Protein AF-A0A5N5SYS6-F1 (afdb_monomer_lite)

InterPro domains:
  IPR055088 Fibulin, C-terminal Ig-like domain [PF22914] (8-76)

Structure (mmCIF, N/CA/C/O backbone):
data_AF-A0A5N5SYS6-F1
#
_entry.id   AF-A0A5N5SYS6-F1
#
loop_
_atom_site.group_PDB
_atom_site.id
_atom_site.type_symbol
_atom_site.label_atom_id
_atom_site.label_alt_id
_atom_site.label_comp_id
_atom_site.label_asym_id
_atom_site.label_entity_id
_atom_site.label_seq_id
_atom_site.pdbx_PDB_ins_code
_atom_site.Cartn_x
_atom_site.Cartn_y
_atom_site.Cartn_z
_atom_site.occupancy
_atom_site.B_iso_or_equiv
_atom_site.auth_seq_id
_atom_site.auth_comp_id
_atom_site.auth_asym_id
_atom_site.auth_atom_id
_atom_site.pdbx_PDB_model_num
ATOM 1 N N . THR A 1 1 ? 3.957 12.646 -46.310 1.00 36.06 1 THR A N 1
ATOM 2 C CA . THR A 1 1 ? 4.705 11.416 -45.975 1.00 36.06 1 THR A CA 1
ATOM 3 C C . THR A 1 1 ? 3.994 10.748 -44.817 1.00 36.06 1 THR A C 1
ATOM 5 O O . THR A 1 1 ? 4.017 11.293 -43.724 1.00 36.06 1 THR A O 1
ATOM 8 N N . ALA A 1 2 ? 3.237 9.678 -45.066 1.00 32.97 2 ALA A N 1
ATOM 9 C CA . ALA A 1 2 ? 2.444 9.011 -44.031 1.00 32.97 2 ALA A CA 1
ATOM 10 C C . ALA A 1 2 ? 3.311 7.975 -43.301 1.00 32.97 2 ALA A C 1
ATOM 12 O O . ALA A 1 2 ? 3.909 7.109 -43.938 1.00 32.97 2 ALA A O 1
ATOM 13 N N . LEU A 1 3 ? 3.407 8.089 -41.975 1.00 26.52 3 LEU A N 1
ATOM 14 C CA . LEU A 1 3 ? 4.164 7.163 -41.139 1.00 26.52 3 LEU A CA 1
ATOM 15 C C . LEU A 1 3 ? 3.250 5.985 -40.766 1.00 26.52 3 LEU A C 1
ATOM 17 O O . LEU A 1 3 ? 2.348 6.122 -39.943 1.00 26.52 3 LEU A O 1
ATOM 21 N N . HIS A 1 4 ? 3.456 4.835 -41.406 1.00 27.98 4 HIS A N 1
ATOM 22 C CA . HIS A 1 4 ? 2.745 3.597 -41.087 1.00 27.98 4 HIS A CA 1
ATOM 23 C C . HIS A 1 4 ? 3.383 2.933 -39.862 1.00 27.98 4 HIS A C 1
ATOM 25 O O . HIS A 1 4 ? 4.514 2.452 -39.930 1.00 27.98 4 HIS A O 1
ATOM 31 N N . ILE A 1 5 ? 2.657 2.871 -38.744 1.00 35.94 5 ILE A N 1
ATOM 32 C CA . ILE A 1 5 ? 3.052 2.059 -37.587 1.00 35.94 5 ILE A CA 1
ATOM 33 C C . ILE A 1 5 ? 2.481 0.655 -37.793 1.00 35.94 5 ILE A C 1
ATOM 35 O O . ILE A 1 5 ? 1.276 0.433 -37.704 1.00 35.94 5 ILE A O 1
ATOM 39 N N . VAL A 1 6 ? 3.362 -0.296 -38.097 1.00 40.22 6 VAL A N 1
ATOM 40 C CA . VAL A 1 6 ? 3.023 -1.714 -38.247 1.00 40.22 6 VAL A CA 1
ATOM 41 C C . VAL A 1 6 ? 2.887 -2.325 -36.851 1.00 40.22 6 VAL A C 1
ATOM 43 O O . VAL A 1 6 ? 3.870 -2.410 -36.112 1.00 40.22 6 VAL A O 1
ATOM 46 N N . SER A 1 7 ? 1.681 -2.749 -36.464 1.00 37.22 7 SER A N 1
ATOM 47 C CA . SER A 1 7 ? 1.472 -3.467 -35.205 1.00 37.22 7 SER A CA 1
ATOM 48 C C . SER A 1 7 ? 2.018 -4.896 -35.326 1.00 37.22 7 SER A C 1
ATOM 50 O O . SER A 1 7 ? 1.539 -5.719 -36.104 1.00 37.22 7 SER A O 1
ATOM 52 N N . ARG A 1 8 ? 3.071 -5.205 -34.563 1.00 40.78 8 ARG A N 1
ATOM 53 C CA . ARG A 1 8 ? 3.573 -6.575 -34.396 1.00 40.78 8 ARG A CA 1
ATOM 54 C C . ARG A 1 8 ? 3.025 -7.162 -33.095 1.00 40.78 8 ARG A C 1
ATOM 56 O O . ARG A 1 8 ? 3.566 -6.893 -32.030 1.00 40.78 8 ARG A O 1
ATOM 63 N N . GLY A 1 9 ? 1.989 -7.994 -33.214 1.00 45.06 9 GLY A N 1
ATOM 64 C CA . GLY A 1 9 ? 1.559 -8.956 -32.190 1.00 45.06 9 GLY A CA 1
ATOM 65 C C . GLY A 1 9 ? 0.915 -8.374 -30.920 1.00 45.06 9 GLY A C 1
ATOM 66 O O . GLY A 1 9 ? 0.906 -7.159 -30.715 1.00 45.06 9 GLY A O 1
ATOM 67 N N . PRO A 1 10 ? 0.339 -9.235 -30.056 1.00 45.81 10 PRO A N 1
ATOM 68 C CA . PRO A 1 10 ? -0.296 -8.795 -28.824 1.00 45.81 10 PRO A CA 1
ATOM 69 C C . PRO A 1 10 ? 0.781 -8.211 -27.910 1.00 45.81 10 PRO A C 1
ATOM 71 O O . PRO A 1 10 ? 1.629 -8.938 -27.392 1.00 45.81 10 PRO A O 1
ATOM 74 N N . TRP A 1 11 ? 0.750 -6.892 -27.727 1.00 50.34 11 TRP A N 1
ATOM 75 C CA . TRP A 1 11 ? 1.582 -6.166 -26.773 1.00 50.34 11 TRP A CA 1
ATOM 76 C C . TRP A 1 11 ? 1.314 -6.692 -25.356 1.00 50.34 11 TRP A C 1
ATOM 78 O O . TRP A 1 11 ? 0.467 -6.178 -24.621 1.00 50.34 11 TRP A O 1
ATOM 88 N N . LYS A 1 12 ? 2.036 -7.740 -24.947 1.00 54.59 12 LYS A N 1
ATOM 89 C CA . LYS A 1 12 ? 2.210 -8.033 -23.529 1.00 54.59 12 LYS A CA 1
ATOM 90 C C . LYS A 1 12 ? 3.093 -6.912 -22.981 1.00 54.59 12 LYS A C 1
ATOM 92 O O . LYS A 1 12 ? 4.188 -6.717 -23.503 1.00 54.59 12 LYS A O 1
ATOM 97 N N . PRO A 1 13 ? 2.628 -6.148 -21.983 1.00 55.84 13 PRO A N 1
ATOM 98 C CA . PRO A 1 13 ? 3.451 -5.114 -21.375 1.00 55.84 13 PRO A CA 1
ATOM 99 C C . PRO A 1 13 ? 4.722 -5.788 -20.845 1.00 55.84 13 PRO A C 1
ATOM 101 O O . PRO A 1 13 ? 4.638 -6.695 -20.021 1.00 55.84 13 PRO A O 1
ATOM 104 N N . SER A 1 14 ? 5.892 -5.382 -21.336 1.00 68.44 14 SER A N 1
ATOM 105 C CA . SER A 1 14 ? 7.196 -5.913 -20.915 1.00 68.44 14 SER A CA 1
ATOM 106 C C . SER A 1 14 ? 7.646 -5.348 -19.568 1.00 68.44 14 SER A C 1
ATOM 108 O O . SER A 1 14 ? 8.839 -5.330 -19.276 1.00 68.44 14 SER A O 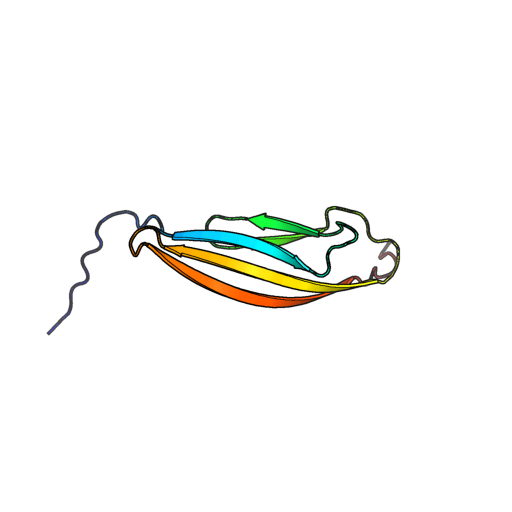1
ATOM 110 N N . TYR A 1 15 ? 6.714 -4.855 -18.754 1.00 67.12 15 TYR A N 1
ATOM 111 C CA . TYR A 1 15 ? 6.998 -4.263 -17.461 1.00 67.12 15 TYR A CA 1
ATOM 112 C C . TYR A 1 15 ? 6.194 -4.954 -16.363 1.00 67.12 15 TYR A C 1
ATOM 114 O O . TYR A 1 15 ? 5.047 -5.353 -16.568 1.00 67.12 15 TYR A O 1
ATOM 122 N N . SER A 1 16 ? 6.805 -5.093 -15.192 1.00 73.94 16 SER A N 1
ATOM 123 C CA . SER A 1 16 ? 6.129 -5.517 -13.970 1.00 73.94 16 SER A CA 1
ATOM 124 C C . SER A 1 16 ? 6.066 -4.364 -12.984 1.00 73.94 16 SER A C 1
ATOM 126 O O . SER A 1 16 ? 6.903 -3.463 -12.994 1.00 73.94 16 SER A O 1
ATOM 128 N N . VAL A 1 17 ? 5.038 -4.380 -12.144 1.00 74.38 17 VAL A N 1
ATOM 129 C CA . VAL A 1 17 ? 4.780 -3.317 -11.182 1.00 74.38 17 VAL A CA 1
ATOM 130 C C . VAL A 1 17 ? 4.780 -3.915 -9.780 1.00 74.38 17 VAL A C 1
ATOM 132 O O . VAL A 1 17 ? 4.078 -4.895 -9.517 1.00 74.38 17 VAL A O 1
ATOM 135 N N . ARG A 1 18 ? 5.574 -3.354 -8.866 1.00 78.62 18 ARG A N 1
ATOM 136 C CA . ARG A 1 18 ? 5.572 -3.731 -7.447 1.00 78.62 18 ARG A CA 1
ATOM 137 C C . ARG A 1 18 ? 5.085 -2.557 -6.619 1.00 78.62 18 ARG A C 1
ATOM 139 O O . ARG A 1 18 ? 5.663 -1.483 -6.673 1.00 78.62 18 ARG A O 1
ATOM 146 N N . PHE A 1 19 ? 4.051 -2.807 -5.824 1.00 83.31 19 PHE A N 1
ATOM 147 C CA . PHE A 1 19 ? 3.537 -1.849 -4.853 1.00 83.31 19 PHE A CA 1
ATOM 148 C C . PHE A 1 19 ? 3.866 -2.307 -3.437 1.00 83.31 19 PHE A C 1
ATOM 150 O O . PHE A 1 19 ? 3.673 -3.487 -3.111 1.00 83.31 19 PHE A O 1
ATOM 157 N N . ARG A 1 20 ? 4.346 -1.394 -2.597 1.00 86.75 20 ARG A N 1
ATOM 158 C CA . ARG A 1 20 ? 4.661 -1.645 -1.186 1.00 86.75 20 ARG A CA 1
ATOM 159 C C . ARG A 1 20 ? 4.207 -0.471 -0.328 1.00 86.75 20 ARG A C 1
ATOM 161 O O . ARG A 1 20 ? 4.233 0.669 -0.784 1.00 86.75 20 ARG A O 1
ATOM 168 N N . ILE A 1 21 ? 3.807 -0.769 0.904 1.00 89.12 21 ILE A N 1
ATOM 169 C CA . ILE A 1 21 ? 3.628 0.237 1.950 1.00 89.12 21 ILE A CA 1
ATOM 170 C C . ILE A 1 21 ? 4.938 0.263 2.731 1.00 89.12 21 ILE A C 1
ATOM 172 O O . ILE A 1 21 ? 5.314 -0.749 3.314 1.00 89.12 21 ILE A O 1
ATOM 176 N N . GLU A 1 22 ? 5.650 1.381 2.686 1.00 89.44 22 GLU A N 1
ATOM 177 C CA . GLU A 1 22 ? 6.934 1.542 3.378 1.00 89.44 22 GLU A CA 1
ATOM 178 C C . GLU A 1 22 ? 6.725 1.999 4.829 1.00 89.44 22 GLU A C 1
ATOM 180 O O . GLU A 1 22 ? 7.467 1.587 5.714 1.00 89.44 22 GLU A O 1
ATOM 185 N N . GLN A 1 23 ? 5.725 2.856 5.078 1.00 90.19 23 GLN A N 1
ATOM 186 C CA . GLN A 1 23 ? 5.455 3.470 6.388 1.00 90.19 23 GLN A CA 1
ATOM 187 C C . GLN A 1 23 ? 3.958 3.756 6.578 1.00 90.19 23 GLN A C 1
ATOM 189 O O . GLN A 1 23 ? 3.220 3.839 5.591 1.00 90.19 23 GLN A O 1
ATOM 194 N N . GLY A 1 24 ? 3.522 3.937 7.829 1.00 86.50 24 GLY A N 1
ATOM 195 C CA . GLY A 1 24 ? 2.159 4.343 8.192 1.00 86.50 24 GLY A CA 1
ATOM 196 C C . GLY A 1 24 ? 1.170 3.194 8.380 1.00 86.50 24 GLY A C 1
ATOM 197 O O . GLY A 1 24 ? -0.018 3.423 8.599 1.00 86.50 24 GLY A O 1
ATOM 198 N N . ASN A 1 25 ? 1.638 1.951 8.253 1.00 91.25 25 ASN A N 1
ATOM 199 C CA . ASN A 1 25 ? 0.831 0.739 8.392 1.00 91.25 25 ASN A CA 1
ATOM 200 C C . ASN A 1 25 ? 1.320 -0.144 9.550 1.00 91.25 25 ASN A C 1
ATOM 202 O O . ASN A 1 25 ? 1.317 -1.371 9.465 1.00 91.25 25 ASN A O 1
ATOM 206 N N . GLU A 1 26 ? 1.744 0.476 10.648 1.00 91.50 26 GLU A N 1
ATOM 207 C CA . GLU A 1 26 ? 2.300 -0.187 11.834 1.00 91.50 26 GLU A CA 1
ATOM 208 C C . GLU A 1 2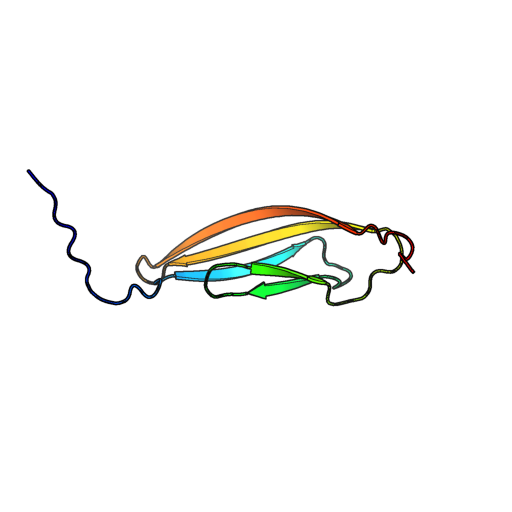6 ? 1.267 -1.100 12.514 1.00 91.50 26 GLU A C 1
ATOM 210 O O . GLU A 1 26 ? 1.611 -2.117 13.109 1.00 91.50 26 GLU A O 1
ATOM 215 N N . LYS A 1 27 ? -0.024 -0.774 12.380 1.00 87.69 27 LYS A N 1
ATOM 216 C CA . LYS A 1 27 ? -1.143 -1.589 12.886 1.00 87.69 27 LYS A CA 1
ATOM 217 C C . LYS A 1 27 ? -1.507 -2.767 11.961 1.00 87.69 27 LYS A C 1
ATOM 219 O O . LYS A 1 27 ? -2.357 -3.592 12.314 1.00 87.69 27 LYS A O 1
ATOM 224 N N . HIS A 1 28 ? -0.865 -2.868 10.792 1.00 90.38 28 HIS A N 1
ATOM 225 C CA . HIS A 1 28 ? -1.154 -3.846 9.736 1.00 90.38 28 HIS A CA 1
ATOM 226 C C . HIS A 1 28 ? -2.627 -3.839 9.292 1.00 90.38 28 HIS A C 1
ATOM 228 O O . HIS A 1 28 ? -3.232 -4.890 9.073 1.00 90.38 28 HIS A O 1
ATOM 234 N N . CYS A 1 29 ? -3.222 -2.649 9.198 1.00 88.94 29 CYS A N 1
ATOM 235 C CA . CYS A 1 29 ? -4.618 -2.469 8.804 1.00 88.94 29 CYS A CA 1
ATOM 236 C C . CYS A 1 29 ? -4.815 -2.579 7.294 1.00 88.94 29 CYS A C 1
ATOM 238 O O . CYS A 1 29 ? -5.880 -3.007 6.849 1.00 88.94 29 CYS A O 1
ATOM 240 N N . PHE A 1 30 ? -3.790 -2.240 6.515 1.00 89.75 30 PHE A N 1
ATOM 241 C CA . PHE A 1 30 ? -3.857 -2.191 5.062 1.00 89.75 30 PHE A CA 1
ATOM 242 C C . PHE A 1 30 ? -2.932 -3.219 4.416 1.00 89.75 30 PHE A C 1
ATOM 244 O O . PHE A 1 30 ? -1.843 -3.506 4.911 1.00 89.75 30 PHE A O 1
ATOM 251 N N . ASP A 1 31 ? -3.354 -3.736 3.273 1.00 89.31 31 ASP A N 1
ATOM 252 C CA . ASP A 1 31 ? -2.530 -4.508 2.352 1.00 89.31 31 ASP A CA 1
ATOM 253 C C . ASP A 1 31 ? -2.652 -3.908 0.949 1.00 89.31 31 ASP A C 1
ATOM 255 O O . ASP A 1 31 ? -3.585 -3.154 0.657 1.00 89.31 31 ASP A O 1
ATOM 259 N N . VAL A 1 32 ? -1.711 -4.227 0.066 1.00 86.12 32 VAL A N 1
ATOM 260 C CA . VAL A 1 32 ? -1.753 -3.784 -1.325 1.00 86.12 32 VAL A CA 1
ATOM 261 C C . VAL A 1 32 ? -1.997 -4.971 -2.232 1.00 86.12 32 VAL A C 1
ATOM 263 O O . VAL A 1 32 ? -1.109 -5.786 -2.481 1.00 86.12 32 VAL A O 1
ATOM 266 N N . ASN A 1 33 ? -3.195 -5.015 -2.805 1.00 78.06 33 ASN A N 1
ATOM 267 C CA . ASN A 1 33 ? -3.487 -5.958 -3.868 1.00 78.06 33 ASN A CA 1
ATOM 268 C C . ASN A 1 33 ? -2.910 -5.434 -5.188 1.00 78.06 33 ASN A C 1
ATOM 270 O O . ASN A 1 33 ? -3.008 -4.244 -5.496 1.00 78.06 33 ASN A O 1
ATOM 274 N N . ARG A 1 34 ? -2.303 -6.320 -5.976 1.00 72.69 34 ARG A N 1
ATOM 275 C CA . ARG A 1 34 ? -1.613 -5.974 -7.220 1.00 72.69 34 ARG A CA 1
ATOM 276 C C . ARG A 1 34 ? -2.334 -6.602 -8.404 1.00 72.69 34 ARG A C 1
ATOM 278 O O . ARG A 1 34 ? -2.565 -7.806 -8.432 1.00 72.69 34 ARG A O 1
ATOM 285 N N . SER A 1 35 ? -2.622 -5.790 -9.410 1.00 68.44 35 SER A N 1
ATOM 286 C CA . SER A 1 35 ? -2.893 -6.251 -10.768 1.00 68.44 35 SER A CA 1
ATOM 287 C C . SER A 1 35 ? -1.620 -6.131 -11.613 1.00 68.44 35 SER A C 1
ATOM 289 O O . SER A 1 35 ? -0.607 -5.581 -11.179 1.00 68.44 35 SER A O 1
ATOM 291 N N . SER A 1 36 ? -1.669 -6.599 -12.861 1.00 64.19 36 SER A N 1
ATOM 292 C CA . SER A 1 36 ? -0.554 -6.475 -13.807 1.00 64.19 36 SER A CA 1
ATOM 293 C C . SER A 1 36 ? -0.118 -5.029 -14.091 1.00 64.19 36 SER A C 1
ATOM 295 O O . SER A 1 36 ? 0.974 -4.828 -14.613 1.00 64.19 36 SER A O 1
ATOM 297 N N . ARG A 1 37 ? -0.965 -4.022 -13.822 1.00 65.94 37 ARG A N 1
ATOM 298 C CA . ARG A 1 37 ? -0.691 -2.609 -14.166 1.00 65.94 37 ARG A CA 1
ATOM 299 C C . ARG A 1 37 ? -1.134 -1.587 -13.116 1.00 65.94 37 ARG A C 1
ATOM 301 O O . ARG A 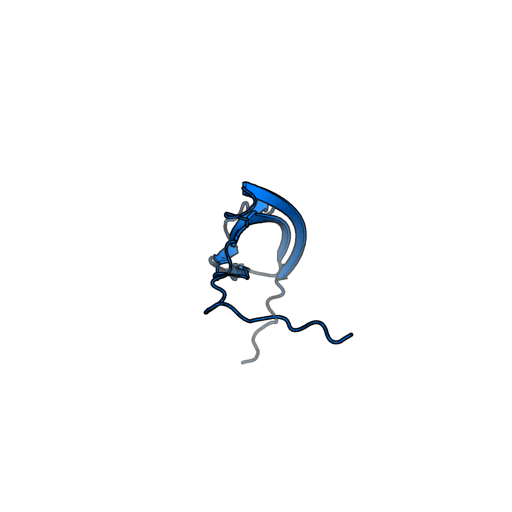1 37 ? -0.859 -0.406 -13.281 1.00 65.94 37 ARG A O 1
ATOM 308 N N . SER A 1 38 ? -1.830 -2.013 -12.070 1.00 69.25 38 SER A N 1
ATOM 309 C CA . SER A 1 38 ? -2.382 -1.141 -11.032 1.00 69.25 38 SER A CA 1
ATOM 310 C C . SER A 1 38 ? -2.323 -1.825 -9.672 1.00 69.25 38 SER A C 1
ATOM 312 O O . SER A 1 38 ? -2.203 -3.046 -9.588 1.00 69.25 38 SER A O 1
ATOM 314 N N . GLY A 1 39 ? -2.395 -1.039 -8.607 1.00 73.69 39 GLY A N 1
ATOM 315 C CA . GLY A 1 39 ? -2.423 -1.520 -7.233 1.00 73.69 39 GLY A CA 1
ATOM 316 C C . GLY A 1 39 ? -3.578 -0.866 -6.496 1.00 73.69 39 GLY A C 1
ATOM 317 O O . GLY A 1 39 ? -3.895 0.292 -6.761 1.00 73.69 39 GLY A O 1
ATOM 318 N N . TRP A 1 40 ? -4.207 -1.610 -5.595 1.00 79.50 40 TRP A N 1
ATOM 319 C CA . TRP A 1 40 ? -5.311 -1.126 -4.775 1.00 79.50 40 TRP A CA 1
ATOM 320 C C . TRP A 1 40 ? -4.956 -1.338 -3.313 1.00 79.50 40 TRP A C 1
ATOM 322 O O . TRP A 1 40 ? -4.526 -2.429 -2.929 1.00 79.50 40 TRP A O 1
ATOM 332 N N . LEU A 1 41 ? -5.150 -0.300 -2.505 1.00 85.50 41 LEU A N 1
ATOM 333 C CA . LEU A 1 41 ? -5.058 -0.416 -1.060 1.00 85.50 41 LEU A CA 1
ATOM 334 C C . LEU A 1 41 ? -6.328 -1.106 -0.552 1.00 85.50 41 LEU A C 1
ATOM 336 O O . LEU A 1 41 ? -7.439 -0.679 -0.867 1.00 85.50 41 LEU A O 1
ATOM 340 N N . ARG A 1 42 ? -6.172 -2.178 0.217 1.00 85.94 42 ARG A N 1
ATOM 341 C CA . ARG A 1 42 ? -7.274 -2.940 0.801 1.00 85.94 42 ARG A CA 1
ATOM 342 C C . ARG A 1 42 ? -7.167 -2.908 2.315 1.00 85.94 42 ARG A C 1
ATOM 344 O O . ARG A 1 42 ? -6.103 -3.173 2.861 1.00 85.94 42 ARG A O 1
ATOM 351 N N . LEU A 1 43 ? -8.290 -2.669 2.984 1.00 87.50 43 LEU A N 1
ATOM 352 C CA . LEU A 1 43 ? -8.396 -2.883 4.420 1.00 87.50 43 LEU A CA 1
ATOM 353 C C . LEU A 1 43 ? -8.443 -4.392 4.716 1.00 87.50 43 LEU A C 1
ATOM 355 O O . LEU A 1 43 ? -9.313 -5.100 4.203 1.00 87.50 43 LEU A O 1
ATOM 359 N N . VAL A 1 44 ? -7.494 -4.888 5.509 1.00 89.94 44 VAL A N 1
ATOM 360 C CA . VAL A 1 44 ? -7.364 -6.312 5.876 1.00 89.94 44 VAL A CA 1
ATOM 361 C C . VAL A 1 44 ? -7.616 -6.583 7.353 1.00 89.94 44 VAL A C 1
ATOM 363 O O . VAL A 1 44 ? -7.882 -7.725 7.720 1.00 89.94 44 VAL A O 1
ATOM 366 N N . ARG A 1 45 ? -7.581 -5.548 8.199 1.00 85.62 45 ARG A N 1
ATOM 367 C CA . ARG A 1 45 ? -8.018 -5.632 9.595 1.00 85.62 45 ARG A CA 1
ATOM 368 C C . ARG A 1 45 ? -9.104 -4.603 9.877 1.00 85.62 45 ARG A C 1
ATOM 370 O O . ARG A 1 45 ? -9.024 -3.497 9.343 1.00 85.62 45 ARG A O 1
ATOM 377 N N . PRO A 1 46 ? -10.092 -4.941 10.720 1.00 84.19 46 PRO A N 1
ATOM 378 C CA . PRO A 1 46 ? -11.092 -3.976 11.143 1.00 84.19 46 PRO A CA 1
ATOM 379 C C . PRO A 1 46 ? -10.419 -2.812 11.879 1.00 84.19 46 PRO A C 1
ATOM 3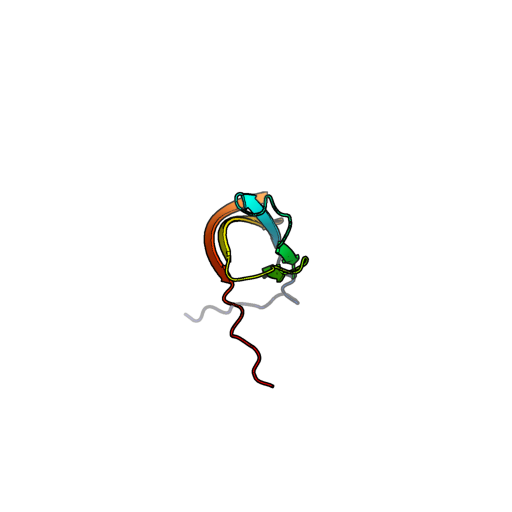81 O O . PRO A 1 46 ? -9.518 -3.015 12.693 1.00 84.19 46 PRO A O 1
ATOM 384 N N . ILE A 1 47 ? -10.873 -1.597 11.581 1.00 85.25 47 ILE A N 1
ATOM 385 C CA . ILE A 1 47 ? -10.522 -0.379 12.313 1.00 85.25 47 ILE A CA 1
ATOM 386 C C . ILE A 1 47 ? -11.713 -0.065 13.214 1.00 85.25 47 ILE A C 1
ATOM 388 O O . ILE A 1 47 ? -12.852 -0.112 12.757 1.00 85.25 47 ILE A O 1
ATOM 392 N N . ILE A 1 48 ? -11.457 0.192 14.496 1.00 82.19 48 ILE A N 1
ATOM 393 C CA . ILE A 1 48 ? -12.497 0.505 15.479 1.00 82.19 48 ILE A CA 1
ATOM 394 C C . ILE A 1 48 ? -12.455 2.009 15.740 1.00 82.19 48 ILE A C 1
ATOM 396 O O . ILE A 1 48 ? -11.466 2.512 16.268 1.00 82.19 48 ILE A O 1
ATOM 400 N N . GLY A 1 49 ? -13.540 2.702 15.392 1.00 78.75 49 GLY A N 1
ATOM 401 C CA . GLY A 1 49 ? -13.661 4.155 15.525 1.00 78.75 49 GLY A CA 1
ATOM 402 C C . GLY A 1 49 ? -12.996 4.947 14.389 1.00 78.75 49 GLY A C 1
ATOM 403 O O . GLY A 1 49 ? -12.420 4.357 13.472 1.00 78.75 49 GLY A O 1
ATOM 404 N N . PRO A 1 50 ? -13.108 6.286 14.422 1.00 80.00 50 PRO A N 1
ATOM 405 C CA . PRO A 1 50 ? -12.431 7.153 13.469 1.00 80.00 50 PRO A CA 1
ATOM 406 C C . PRO A 1 50 ? -10.919 7.098 13.692 1.00 80.00 50 PRO A C 1
ATOM 408 O O . PRO A 1 50 ? -10.441 7.239 14.819 1.00 80.00 50 PRO A O 1
ATOM 411 N N . ASP A 1 51 ? -10.161 6.911 12.616 1.00 83.31 51 ASP A N 1
ATOM 412 C CA . ASP A 1 51 ? -8.702 6.840 12.678 1.00 83.31 51 ASP A CA 1
ATOM 413 C C . ASP A 1 51 ? -8.076 7.396 11.393 1.00 83.31 51 ASP A C 1
ATOM 415 O O . ASP A 1 51 ? -8.675 7.359 10.313 1.00 83.31 51 ASP A O 1
ATOM 419 N N . ARG A 1 52 ? -6.860 7.932 11.515 1.00 82.00 52 ARG A N 1
ATOM 420 C CA . ARG A 1 52 ? -6.149 8.611 10.426 1.00 82.00 52 ARG A CA 1
ATOM 421 C C . ARG A 1 52 ? -4.815 7.944 10.169 1.00 82.00 52 ARG A C 1
ATOM 423 O O . ARG A 1 52 ? -4.004 7.788 11.078 1.00 82.00 52 ARG A O 1
ATOM 430 N N . TYR A 1 53 ? -4.563 7.634 8.903 1.00 85.06 53 TYR A N 1
ATOM 431 C CA . TYR A 1 53 ? -3.337 6.983 8.467 1.00 85.06 53 TYR A CA 1
ATOM 432 C C . TYR A 1 53 ? -2.623 7.834 7.424 1.00 85.06 53 TYR A C 1
ATOM 434 O O . TYR A 1 53 ? -3.208 8.257 6.424 1.00 85.06 53 TYR A O 1
ATOM 442 N N . LEU A 1 54 ? -1.329 8.047 7.648 1.00 87.94 54 LEU A N 1
ATOM 443 C CA . LEU A 1 54 ? -0.427 8.653 6.679 1.00 87.94 54 LEU A CA 1
ATOM 444 C C . LEU A 1 54 ? 0.449 7.550 6.091 1.00 87.94 54 LEU A C 1
ATOM 446 O O . LEU A 1 54 ? 1.438 7.157 6.703 1.00 87.94 54 LEU A O 1
ATOM 450 N N . LEU A 1 55 ? 0.075 7.036 4.921 1.00 87.88 55 LEU A N 1
ATOM 451 C CA . LEU A 1 55 ? 0.764 5.920 4.283 1.00 87.88 55 LEU A CA 1
ATOM 452 C C . LEU A 1 55 ? 1.812 6.418 3.290 1.00 87.88 55 LEU A C 1
ATOM 454 O O . LEU A 1 55 ? 1.509 7.192 2.379 1.00 87.88 55 LEU A O 1
ATOM 458 N N . THR A 1 56 ? 3.030 5.894 3.401 1.00 87.06 56 THR A N 1
ATOM 459 C CA . THR A 1 56 ? 4.055 6.064 2.364 1.00 87.06 56 THR A CA 1
ATOM 460 C C . THR A 1 56 ? 3.998 4.865 1.430 1.00 87.06 56 THR A C 1
ATOM 462 O O . THR A 1 56 ? 4.334 3.745 1.820 1.00 87.06 56 THR A O 1
ATOM 465 N N . LEU A 1 57 ? 3.569 5.095 0.191 1.00 85.38 57 LEU A N 1
ATOM 466 C CA . LEU A 1 57 ? 3.459 4.074 -0.842 1.00 85.38 57 LEU A CA 1
ATOM 467 C C . LEU A 1 57 ? 4.646 4.153 -1.800 1.00 85.38 57 LEU A C 1
ATOM 469 O O . LEU A 1 57 ? 5.075 5.227 -2.232 1.00 85.38 57 LEU A O 1
ATOM 473 N N . HIS A 1 58 ? 5.151 2.984 -2.164 1.00 83.69 58 HIS A N 1
ATOM 474 C CA . HIS A 1 58 ? 6.279 2.840 -3.064 1.00 83.69 58 HIS A CA 1
ATOM 475 C C . HIS A 1 58 ? 5.886 1.987 -4.262 1.00 83.69 58 HIS A C 1
ATOM 477 O O . HIS A 1 58 ? 5.337 0.890 -4.113 1.00 83.69 58 HIS A O 1
ATOM 483 N N . LEU A 1 59 ? 6.144 2.536 -5.445 1.00 79.94 59 LEU A N 1
ATOM 484 C CA . LEU A 1 59 ? 5.836 1.948 -6.731 1.00 79.94 59 LEU A CA 1
ATOM 485 C C . LEU A 1 59 ? 7.129 1.730 -7.515 1.00 79.94 59 LEU A C 1
ATOM 487 O O . LEU A 1 59 ? 7.731 2.684 -8.003 1.00 79.94 59 LEU A O 1
ATOM 491 N N . ASP A 1 60 ? 7.505 0.468 -7.700 1.00 78.50 60 ASP A N 1
ATOM 492 C CA . ASP A 1 60 ? 8.588 0.094 -8.606 1.00 78.50 60 ASP A CA 1
ATOM 493 C C . ASP A 1 60 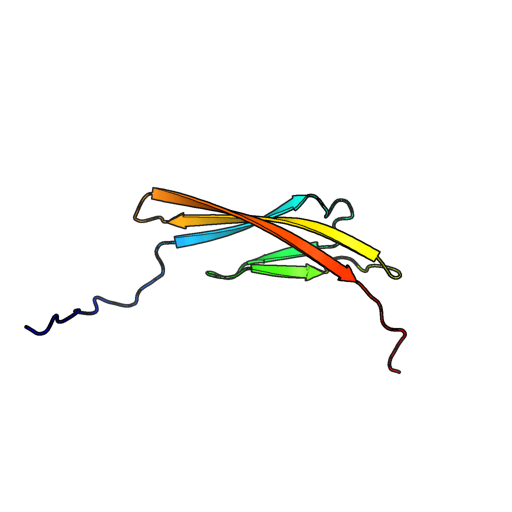? 7.996 -0.381 -9.933 1.00 78.50 60 ASP A C 1
ATOM 495 O O . ASP A 1 60 ? 7.304 -1.403 -9.985 1.00 78.50 60 ASP A O 1
ATOM 499 N N . VAL A 1 61 ? 8.292 0.332 -11.017 1.00 75.75 61 VAL A N 1
ATOM 500 C CA . VAL A 1 61 ? 8.033 -0.127 -12.383 1.00 75.75 61 VAL A CA 1
ATOM 501 C C . VAL A 1 61 ? 9.327 -0.714 -12.931 1.00 75.75 61 VAL A C 1
ATOM 503 O O . VAL A 1 61 ? 10.322 -0.012 -13.111 1.00 75.75 61 VAL A O 1
ATOM 506 N N . ILE A 1 62 ? 9.321 -2.016 -13.181 1.00 75.44 62 ILE A N 1
ATOM 507 C CA . ILE A 1 62 ? 10.469 -2.759 -13.691 1.00 75.44 62 ILE A CA 1
ATOM 508 C C . ILE A 1 62 ? 10.228 -3.001 -15.171 1.00 75.44 62 ILE A C 1
ATOM 510 O O . ILE A 1 62 ? 9.416 -3.854 -15.528 1.00 75.44 62 ILE A O 1
ATOM 514 N N . ASP A 1 63 ? 10.928 -2.269 -16.032 1.00 72.81 63 ASP A N 1
ATOM 515 C CA . ASP A 1 63 ? 10.934 -2.538 -17.466 1.00 72.81 63 ASP A CA 1
ATOM 516 C C . ASP A 1 63 ? 11.931 -3.669 -17.762 1.00 72.81 63 ASP A C 1
ATOM 518 O O . ASP A 1 63 ? 13.149 -3.506 -17.634 1.00 72.81 63 ASP 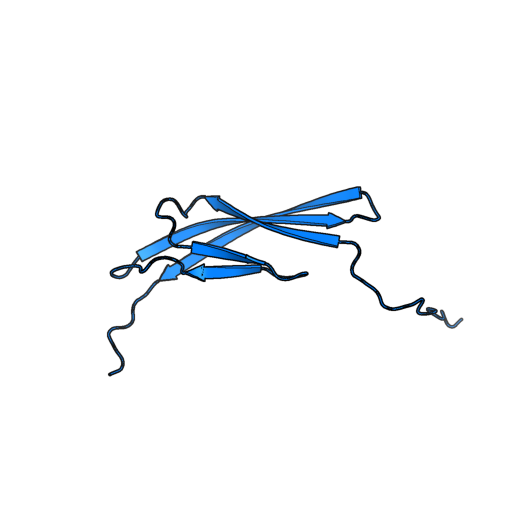A O 1
ATOM 522 N N . HIS A 1 64 ? 11.418 -4.834 -18.158 1.00 68.75 64 HIS A N 1
ATOM 523 C CA . HIS A 1 64 ? 12.235 -6.009 -18.458 1.00 68.75 64 HIS A CA 1
ATOM 524 C C . HIS A 1 64 ? 13.003 -5.883 -19.779 1.00 68.75 64 HIS A C 1
ATOM 526 O O . HIS A 1 64 ? 14.017 -6.558 -19.951 1.00 68.75 64 HIS A O 1
ATOM 532 N N . PHE A 1 65 ? 12.546 -5.029 -20.697 1.00 67.88 65 PHE A N 1
ATOM 533 C CA . PHE A 1 65 ? 13.182 -4.809 -21.993 1.00 67.88 65 PHE A CA 1
ATOM 534 C C . PHE A 1 65 ? 14.356 -3.838 -21.870 1.00 67.88 65 PHE A C 1
ATOM 536 O O . PHE A 1 65 ? 15.453 -4.115 -22.347 1.00 67.88 65 PHE A O 1
ATOM 543 N N . LEU A 1 66 ? 14.150 -2.724 -21.166 1.00 67.12 66 LEU A N 1
ATOM 544 C CA . LEU A 1 66 ? 15.183 -1.706 -20.969 1.00 67.12 66 LEU A CA 1
ATOM 545 C C . LEU A 1 66 ? 16.102 -1.996 -19.773 1.00 67.12 66 LEU A C 1
ATOM 547 O O . LEU A 1 66 ? 17.077 -1.271 -19.583 1.00 67.12 66 LEU A O 1
ATOM 551 N N . ARG A 1 67 ? 15.795 -3.020 -18.955 1.00 64.06 67 ARG A N 1
ATOM 552 C CA . ARG A 1 67 ? 16.428 -3.286 -17.644 1.00 64.06 67 ARG A CA 1
ATOM 553 C C . ARG A 1 67 ? 16.506 -2.030 -16.767 1.00 64.06 67 ARG A C 1
ATOM 555 O O . ARG A 1 67 ? 17.446 -1.851 -15.995 1.00 64.06 67 ARG A O 1
ATOM 562 N N . LYS A 1 68 ? 15.525 -1.141 -16.906 1.00 67.81 68 LYS A N 1
ATOM 563 C CA . LYS A 1 68 ? 15.430 0.098 -16.137 1.00 67.81 68 LYS A CA 1
ATOM 564 C C . LYS A 1 68 ? 14.379 -0.081 -15.055 1.00 67.81 68 LYS A C 1
ATOM 566 O O . LYS A 1 68 ? 13.265 -0.520 -15.332 1.00 67.81 68 LYS A O 1
ATOM 571 N N . ASN A 1 69 ? 14.746 0.298 -13.837 1.00 64.19 69 ASN A N 1
ATOM 572 C CA . ASN A 1 69 ? 13.802 0.450 -12.742 1.00 64.19 69 ASN A CA 1
ATOM 573 C C . ASN A 1 69 ? 13.405 1.915 -12.673 1.00 64.19 69 ASN A C 1
ATOM 575 O O . ASN A 1 69 ? 14.255 2.780 -12.454 1.00 64.19 69 ASN A O 1
ATOM 579 N N . LEU A 1 70 ? 12.123 2.184 -12.873 1.00 70.69 70 LEU A N 1
ATOM 580 C CA . LEU A 1 70 ? 11.551 3.494 -12.643 1.00 70.69 70 LEU A CA 1
ATOM 581 C C . LEU A 1 70 ? 10.846 3.443 -11.295 1.00 70.69 70 LEU A C 1
ATOM 583 O O . LEU A 1 70 ? 9.867 2.722 -11.110 1.00 70.69 70 LEU A O 1
ATOM 587 N N . ILE A 1 71 ? 11.418 4.164 -10.341 1.00 70.00 71 ILE A N 1
ATOM 588 C CA . ILE A 1 71 ? 10.950 4.194 -8.964 1.00 70.00 71 ILE A CA 1
ATOM 589 C C . ILE A 1 71 ? 10.098 5.444 -8.792 1.00 70.00 71 ILE A C 1
ATOM 591 O O . ILE A 1 71 ? 10.554 6.553 -9.070 1.00 70.00 71 ILE A O 1
ATOM 595 N N . SER A 1 72 ? 8.871 5.268 -8.320 1.00 73.75 72 SER A N 1
ATOM 596 C CA . SER A 1 72 ? 7.986 6.360 -7.939 1.00 73.75 72 SER A CA 1
ATOM 597 C C . SER A 1 72 ? 7.577 6.207 -6.480 1.00 73.75 72 SER A C 1
ATOM 599 O O . SER A 1 72 ? 7.215 5.124 -6.019 1.00 73.75 72 SER A O 1
ATOM 601 N N . ARG A 1 73 ? 7.662 7.304 -5.730 1.00 73.50 73 ARG A N 1
ATOM 602 C CA . ARG A 1 73 ? 7.235 7.382 -4.331 1.00 73.50 73 ARG A CA 1
ATOM 603 C C . ARG A 1 73 ? 6.044 8.313 -4.244 1.00 73.50 73 ARG A C 1
ATOM 605 O O . ARG A 1 73 ? 6.039 9.378 -4.856 1.00 73.50 73 ARG A O 1
ATOM 612 N N . THR A 1 74 ? 5.030 7.913 -3.494 1.00 76.00 74 THR A N 1
ATOM 613 C CA . THR A 1 74 ? 3.810 8.702 -3.324 1.00 76.00 74 THR A CA 1
ATOM 614 C C . THR A 1 74 ? 3.334 8.603 -1.885 1.00 76.00 74 THR A C 1
ATOM 616 O O . THR A 1 74 ? 3.411 7.547 -1.262 1.00 76.00 74 THR A O 1
ATOM 619 N N . ILE A 1 75 ? 2.846 9.718 -1.354 1.00 76.00 75 ILE A N 1
ATOM 620 C CA . ILE A 1 75 ? 2.244 9.788 -0.024 1.00 76.00 75 ILE A CA 1
ATOM 621 C C . ILE A 1 75 ? 0.729 9.727 -0.205 1.00 76.00 75 ILE A C 1
ATOM 623 O O . ILE A 1 75 ? 0.178 10.464 -1.022 1.00 76.00 75 ILE A O 1
ATOM 627 N N . ALA A 1 76 ? 0.064 8.848 0.540 1.00 76.38 76 ALA A N 1
ATOM 628 C CA . ALA A 1 76 ? -1.385 8.713 0.546 1.00 76.38 76 ALA A CA 1
ATOM 629 C C . ALA A 1 76 ? -1.931 9.009 1.946 1.00 76.38 76 ALA A C 1
ATOM 631 O O . ALA A 1 76 ? -1.497 8.415 2.933 1.00 76.38 76 ALA A O 1
ATOM 632 N N . PHE A 1 77 ? -2.899 9.921 2.020 1.00 77.62 77 PHE A N 1
ATOM 633 C CA . PHE A 1 77 ? -3.632 10.205 3.248 1.00 77.62 77 PHE A CA 1
ATOM 634 C C . PHE A 1 77 ? -4.930 9.400 3.242 1.00 77.62 77 PHE A C 1
ATOM 636 O O . PHE A 1 77 ? -5.730 9.535 2.316 1.00 77.62 77 PHE A O 1
ATOM 643 N N . VAL A 1 78 ? -5.123 8.545 4.245 1.00 78.06 78 VAL A N 1
ATOM 644 C CA . VAL A 1 78 ? -6.318 7.707 4.371 1.00 78.06 78 VAL A CA 1
ATOM 645 C C . VAL A 1 78 ? -7.048 8.109 5.644 1.00 78.06 78 VAL A C 1
ATOM 647 O O . VAL A 1 78 ? -6.564 7.870 6.752 1.00 78.06 78 VAL A O 1
ATOM 650 N N . ASP A 1 79 ? -8.210 8.731 5.468 1.00 74.19 79 ASP A N 1
ATOM 651 C CA . ASP A 1 79 ? -9.127 9.058 6.557 1.00 74.19 79 ASP A CA 1
ATOM 652 C C . ASP A 1 79 ? -10.231 7.997 6.600 1.00 74.19 79 ASP A C 1
ATOM 654 O O . ASP A 1 79 ? -10.989 7.838 5.639 1.00 74.19 79 ASP A O 1
ATOM 658 N N . VAL A 1 80 ? -10.274 7.216 7.681 1.00 73.56 80 VAL A N 1
ATOM 659 C CA . VAL A 1 80 ? -11.292 6.182 7.876 1.00 73.56 80 VAL A CA 1
ATOM 660 C C . VAL A 1 80 ? -12.332 6.744 8.824 1.00 73.56 80 VAL A C 1
ATOM 662 O O . VAL A 1 80 ? -12.191 6.677 10.044 1.00 73.56 80 VAL A O 1
ATOM 665 N N . ASN A 1 81 ? -13.390 7.299 8.241 1.00 66.12 81 ASN A N 1
ATOM 666 C CA . ASN A 1 81 ? -14.559 7.726 8.985 1.00 66.12 81 ASN A CA 1
ATOM 667 C C . ASN A 1 81 ? -15.618 6.623 8.897 1.00 66.12 81 ASN A C 1
ATOM 669 O O . ASN A 1 81 ? -16.231 6.419 7.847 1.00 66.12 81 ASN A O 1
ATOM 673 N N . LEU A 1 82 ? -15.796 5.871 9.984 1.00 61.59 82 LEU A N 1
ATOM 674 C CA . LEU A 1 82 ? -16.957 5.002 10.134 1.00 61.59 82 LEU A CA 1
ATOM 675 C C . LEU A 1 82 ? -18.166 5.921 10.302 1.00 61.59 82 LEU A C 1
ATOM 677 O O . LEU A 1 82 ? -18.453 6.373 11.407 1.00 61.59 82 LEU A O 1
ATOM 681 N N . ALA A 1 83 ? -18.841 6.234 9.195 1.00 55.38 83 ALA A N 1
ATOM 682 C CA . ALA A 1 83 ? -20.165 6.826 9.275 1.00 55.38 83 ALA A CA 1
ATOM 683 C C . ALA A 1 83 ? -21.026 5.886 10.126 1.00 55.38 83 ALA A C 1
ATOM 685 O O . ALA A 1 83 ? -21.120 4.693 9.824 1.00 55.38 83 ALA A O 1
ATOM 686 N N . GLU A 1 84 ? -21.582 6.413 11.217 1.00 53.25 84 GLU A N 1
ATOM 687 C CA . GLU A 1 84 ? -22.533 5.691 12.053 1.00 53.25 84 GLU A CA 1
ATOM 688 C C . GLU A 1 84 ? -23.625 5.101 11.152 1.00 53.25 84 GLU A C 1
ATOM 690 O O . GLU A 1 84 ? -24.342 5.833 10.476 1.00 53.25 84 GLU A O 1
ATOM 695 N N . ASN A 1 85 ? -23.658 3.768 11.094 1.00 42.22 85 ASN A N 1
ATOM 696 C CA . ASN A 1 85 ? -24.716 2.897 10.587 1.00 42.22 85 ASN A CA 1
ATOM 697 C C . ASN A 1 85 ? -25.860 3.594 9.821 1.00 42.22 85 ASN A C 1
ATOM 699 O O . ASN A 1 85 ? -26.816 4.083 10.424 1.00 42.22 85 ASN A O 1
ATOM 703 N N . ALA A 1 86 ? -25.848 3.512 8.489 1.00 41.34 86 ALA A N 1
ATOM 704 C CA . ALA A 1 86 ? -27.102 3.522 7.742 1.00 41.34 86 ALA A CA 1
ATOM 705 C C . ALA A 1 86 ? -27.717 2.112 7.831 1.00 41.34 86 ALA A C 1
ATOM 707 O O . ALA A 1 86 ? -27.415 1.271 6.992 1.00 41.34 86 ALA A O 1
ATOM 708 N N . TYR A 1 87 ? -28.483 1.911 8.913 1.00 42.28 87 TYR A N 1
ATOM 709 C CA . TYR A 1 87 ? -29.527 0.905 9.193 1.00 42.28 87 TYR A CA 1
ATOM 710 C C . TYR A 1 87 ? -29.363 -0.525 8.657 1.00 42.28 87 TYR A C 1
ATOM 712 O O . TYR A 1 87 ? -29.554 -0.754 7.443 1.00 42.28 87 TYR A O 1
#

Radius of gyration: 19.01 Å; chains: 1; bounding box: 46×20×62 Å

Foldseek 3Di:
DDDDDDDDDDPPQQKAKDKDWPDFCPVVQWDWDDDRPDIDIDGPDDDDAKDKTWTWMKMWIQRNVVRDTDIDIDIDIDTDHPDPDPD

pLDDT: mean 71.21, std 16.95, range [26.52, 91.5]

Organism: NCBI:txid96803

Sequence (87 aa):
TALHIVSRGPWKPSYSVRFRIEQGNEKHCFDVNRSSRSGWLRLVRPIIGPDRYLLTLHLDVIDHFLRKNLISRTIAFVDVNLAENAY

Secondary structure (DSSP, 8-state):
--------S----SEEEEEEEEES-TT--EEEEE-SS-EEEEE-SPPPSSEEEEEEEEEEEEETTTTEEEEEEEEEEEEE-------